Protein AF-A0A651GWQ7-F1 (afdb_monomer_lite)

Foldseek 3Di:
DCPDPVVVVVVVVPDPDDPVVVVVVCVVVVVVFFDDWDDDPPDIDGHDDPVVVVVVVD

Structure (mmCIF, N/CA/C/O backbone):
data_AF-A0A651GWQ7-F1
#
_entry.id   AF-A0A651GWQ7-F1
#
loop_
_atom_site.group_PDB
_atom_site.id
_atom_site.type_symbol
_atom_site.label_atom_id
_atom_site.label_alt_id
_atom_site.label_comp_id
_atom_site.label_asym_id
_atom_site.label_entity_id
_atom_site.label_seq_id
_atom_site.pdbx_PDB_ins_code
_atom_site.Cartn_x
_atom_site.Cartn_y
_atom_site.Cartn_z
_atom_site.occupancy
_atom_site.B_iso_or_equiv
_atom_site.auth_seq_id
_atom_site.auth_comp_id
_atom_site.auth_asym_id
_atom_site.auth_atom_id
_atom_site.pdbx_PDB_model_num
ATOM 1 N N . ASN A 1 1 ? -1.601 0.964 3.022 1.00 87.19 1 ASN A N 1
ATOM 2 C CA . ASN A 1 1 ? -1.399 2.392 3.377 1.00 87.19 1 ASN A CA 1
ATOM 3 C C . ASN A 1 1 ? -1.796 2.655 4.842 1.00 87.19 1 ASN A C 1
ATOM 5 O O . ASN A 1 1 ? -2.958 2.940 5.102 1.00 87.19 1 ASN A O 1
ATOM 9 N N . LYS A 1 2 ? -0.859 2.574 5.808 1.00 90.62 2 LYS A N 1
ATOM 10 C CA . LYS A 1 2 ? -1.151 2.785 7.252 1.00 90.62 2 LYS A CA 1
ATOM 11 C C . LYS A 1 2 ? -1.345 4.261 7.655 1.00 90.62 2 LYS A C 1
ATOM 13 O O . LYS A 1 2 ? -1.720 4.558 8.781 1.00 90.62 2 LYS A O 1
ATOM 18 N N . ARG A 1 3 ? -1.0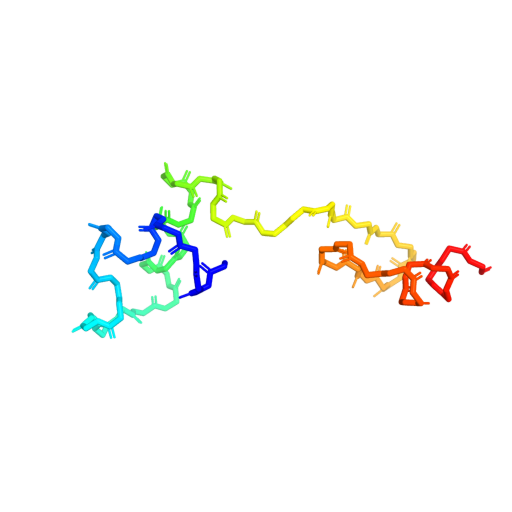80 5.206 6.745 1.00 89.75 3 ARG A N 1
ATOM 19 C CA . ARG A 1 3 ? -1.277 6.652 6.960 1.00 89.75 3 ARG A CA 1
ATOM 20 C C . ARG A 1 3 ? -2.529 7.185 6.255 1.00 89.75 3 ARG A C 1
ATOM 22 O O . ARG A 1 3 ? -2.764 8.389 6.281 1.00 89.75 3 ARG A O 1
ATOM 29 N N . GLY A 1 4 ? -3.312 6.326 5.604 1.00 90.69 4 GLY A N 1
ATOM 30 C CA . GLY A 1 4 ? -4.503 6.725 4.856 1.00 90.69 4 GLY A CA 1
ATOM 31 C C . GLY A 1 4 ? -5.701 7.028 5.757 1.00 90.69 4 GLY A C 1
ATOM 32 O O . GLY A 1 4 ? -5.773 6.552 6.890 1.00 90.69 4 GLY A O 1
ATOM 33 N N . MET A 1 5 ? -6.674 7.780 5.233 1.00 93.50 5 MET A N 1
ATOM 34 C CA . MET A 1 5 ? -7.935 8.063 5.936 1.00 93.50 5 MET A CA 1
ATOM 35 C C . MET A 1 5 ? -8.674 6.779 6.315 1.00 93.50 5 MET A C 1
ATOM 37 O O . MET A 1 5 ? -9.081 6.635 7.460 1.00 93.50 5 MET A O 1
ATOM 41 N N . LYS A 1 6 ? -8.765 5.798 5.405 1.00 94.25 6 LYS A N 1
ATOM 42 C CA . LYS A 1 6 ? -9.455 4.528 5.682 1.00 94.25 6 LYS A CA 1
ATOM 43 C C . LYS A 1 6 ? -8.827 3.758 6.854 1.00 94.25 6 LYS A C 1
ATOM 45 O O . LYS A 1 6 ? -9.564 3.275 7.700 1.00 94.25 6 LYS A O 1
ATOM 50 N N . TRP A 1 7 ? -7.493 3.733 6.969 1.00 95.38 7 TRP A N 1
ATOM 51 C CA . TRP A 1 7 ? -6.797 3.120 8.114 1.00 95.38 7 TRP A CA 1
ATOM 52 C C . TRP A 1 7 ? -7.179 3.778 9.449 1.00 95.38 7 TRP A C 1
ATOM 54 O O . TRP A 1 7 ? -7.446 3.080 10.426 1.00 95.38 7 TRP A O 1
ATOM 64 N N . ARG A 1 8 ? -7.237 5.119 9.482 1.00 94.12 8 ARG A N 1
ATOM 65 C CA . ARG A 1 8 ? -7.646 5.881 10.675 1.00 94.12 8 ARG A CA 1
ATOM 66 C C . ARG A 1 8 ? -9.126 5.683 10.999 1.00 94.12 8 ARG A C 1
ATOM 68 O O . ARG A 1 8 ? -9.451 5.401 12.143 1.00 94.12 8 ARG A O 1
ATOM 75 N N . ASN A 1 9 ? -9.998 5.762 9.994 1.00 94.75 9 ASN A N 1
ATOM 76 C CA . ASN A 1 9 ? -11.449 5.624 10.155 1.00 94.75 9 ASN A CA 1
ATOM 77 C C . ASN A 1 9 ? -11.856 4.244 10.695 1.00 94.75 9 ASN A C 1
ATOM 79 O O . ASN A 1 9 ? -12.871 4.128 11.367 1.00 94.75 9 ASN A O 1
ATOM 83 N N . LEU A 1 10 ? -11.074 3.203 10.400 1.00 94.94 10 LEU A N 1
ATOM 84 C CA . LEU A 1 10 ? -11.291 1.840 10.895 1.00 94.94 10 LEU A CA 1
ATOM 85 C C . LEU A 1 10 ? -10.650 1.570 12.270 1.00 94.94 10 LEU A C 1
ATOM 87 O O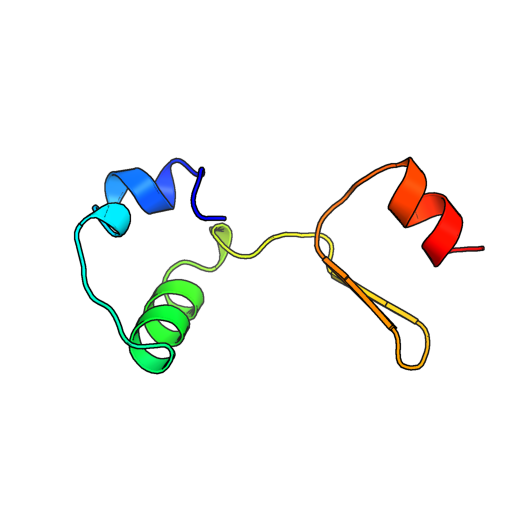 . LEU A 1 10 ? -10.784 0.463 12.795 1.00 94.94 10 LEU A O 1
ATOM 91 N N . GLY A 1 11 ? -9.910 2.532 12.835 1.00 95.50 11 GLY A N 1
ATOM 92 C CA . GLY A 1 11 ? -9.233 2.377 14.127 1.00 95.50 11 GLY A CA 1
ATOM 93 C C . GLY A 1 11 ? -8.170 1.275 14.142 1.00 95.50 11 GLY A C 1
ATOM 94 O O . GLY A 1 11 ? -7.896 0.696 15.187 1.00 95.50 11 GLY A O 1
ATOM 95 N N . LEU A 1 12 ? -7.572 0.942 12.990 1.00 94.88 12 LEU A N 1
ATOM 96 C CA . LEU A 1 12 ? -6.681 -0.225 12.873 1.00 94.88 12 LEU A CA 1
ATOM 97 C C . LEU A 1 12 ? -5.350 -0.052 13.608 1.00 94.88 12 LEU A C 1
ATOM 99 O O . LEU A 1 12 ? -4.675 -1.036 13.879 1.00 94.88 12 LEU A O 1
ATOM 103 N N . LYS A 1 13 ? -4.960 1.189 13.919 1.00 93.25 13 LYS A N 1
ATOM 104 C CA . LYS A 1 13 ? -3.728 1.481 14.664 1.00 93.25 13 LYS A CA 1
ATOM 105 C C . LYS A 1 13 ? -3.740 0.846 16.058 1.00 93.25 13 LYS A C 1
ATOM 107 O O . LYS A 1 13 ? -2.687 0.440 16.532 1.00 93.25 13 LYS A O 1
ATOM 112 N N . ASP A 1 14 ? -4.913 0.773 16.677 1.00 94.88 14 ASP A N 1
ATOM 113 C CA . ASP A 1 14 ? -5.071 0.369 18.074 1.00 94.88 14 ASP A CA 1
ATOM 114 C C . ASP A 1 14 ? -5.483 -1.109 18.205 1.00 94.88 14 ASP A C 1
ATOM 116 O O . ASP A 1 14 ? -5.703 -1.605 19.307 1.00 94.88 14 ASP A O 1
ATOM 120 N N . LYS A 1 15 ? -5.578 -1.829 17.077 1.00 94.69 15 LYS A N 1
ATOM 121 C CA . LYS A 1 15 ? -5.890 -3.260 17.030 1.00 94.69 15 LYS A CA 1
ATOM 122 C C . LYS A 1 15 ? -4.614 -4.082 16.880 1.00 94.69 15 LYS A C 1
ATOM 124 O O . LYS A 1 15 ? -3.746 -3.747 16.077 1.00 94.69 15 LYS A O 1
ATOM 129 N N . ASN A 1 16 ? -4.543 -5.202 17.594 1.00 95.06 16 ASN A N 1
ATOM 130 C CA . ASN A 1 16 ? -3.487 -6.196 17.422 1.00 95.06 16 ASN A CA 1
ATOM 131 C C . ASN A 1 16 ? -3.963 -7.295 16.462 1.00 95.06 16 ASN A C 1
ATOM 133 O O . ASN A 1 16 ? -4.440 -8.335 16.905 1.00 95.06 16 ASN A O 1
ATOM 137 N N . LEU A 1 17 ? -3.910 -7.008 15.161 1.00 94.88 17 LEU A N 1
ATOM 138 C CA . LEU A 1 17 ? -4.338 -7.924 14.101 1.00 94.88 17 LEU A CA 1
ATOM 139 C C . LEU A 1 17 ? -3.177 -8.818 13.661 1.00 94.88 17 LEU A C 1
ATOM 141 O O . LEU A 1 17 ? -2.050 -8.343 13.508 1.00 94.88 17 LEU A O 1
ATOM 145 N N . SER A 1 18 ? -3.475 -10.087 13.406 1.00 97.19 18 SER A N 1
ATOM 146 C CA . SER A 1 18 ? -2.599 -11.001 12.675 1.00 97.19 18 SER A CA 1
ATOM 147 C C . SER A 1 18 ? -2.500 -10.626 11.191 1.00 97.19 18 SER A C 1
ATOM 149 O O . SER A 1 18 ? -3.311 -9.858 10.666 1.00 97.19 18 SER A O 1
ATOM 151 N N . ASP A 1 19 ? -1.522 -11.202 10.486 1.00 96.38 19 ASP A N 1
ATOM 152 C CA . ASP A 1 19 ? -1.354 -10.971 9.047 1.00 96.38 19 ASP A CA 1
ATOM 153 C C . ASP A 1 19 ? -2.580 -11.427 8.243 1.00 96.38 19 ASP A C 1
ATOM 155 O O . ASP A 1 19 ? -3.014 -10.715 7.340 1.00 96.38 19 ASP A O 1
ATOM 159 N N . ASN A 1 20 ? -3.196 -12.556 8.611 1.00 97.50 20 ASN A N 1
ATOM 160 C CA . ASN A 1 20 ? -4.411 -13.055 7.957 1.00 97.50 20 ASN A CA 1
ATOM 161 C C . ASN A 1 20 ? -5.579 -12.070 8.097 1.00 97.50 20 ASN A C 1
ATOM 163 O O . ASN A 1 20 ? -6.208 -11.716 7.105 1.00 97.50 20 ASN A O 1
ATOM 167 N N . GLU A 1 21 ? -5.808 -11.543 9.301 1.00 97.12 21 GLU A N 1
ATOM 168 C CA . GLU A 1 21 ? -6.860 -10.544 9.527 1.00 97.12 21 GLU A CA 1
ATOM 169 C C . GLU A 1 21 ? -6.564 -9.227 8.792 1.00 97.12 21 GLU A C 1
ATOM 171 O O . GLU A 1 21 ? -7.474 -8.550 8.313 1.00 97.12 21 GLU A O 1
ATOM 176 N N . LEU A 1 22 ? -5.287 -8.849 8.660 1.00 95.31 22 LEU A N 1
ATOM 177 C CA . LEU A 1 22 ? -4.897 -7.707 7.834 1.00 95.31 22 LEU A CA 1
ATOM 178 C C . LEU A 1 22 ? -5.168 -7.954 6.346 1.00 95.31 22 LEU A C 1
ATOM 180 O O . LEU A 1 22 ? -5.588 -7.017 5.663 1.00 95.31 22 LEU A O 1
ATOM 184 N N . PHE A 1 23 ? -4.957 -9.172 5.838 1.00 96.06 23 PHE A N 1
ATOM 185 C CA . PHE A 1 23 ? -5.317 -9.529 4.465 1.00 96.06 23 PHE A CA 1
ATOM 186 C C . PHE A 1 23 ? -6.826 -9.435 4.240 1.00 96.06 23 PHE A C 1
ATOM 188 O O . PHE A 1 23 ? -7.233 -8.809 3.262 1.00 96.06 23 PHE A O 1
ATOM 195 N N . ASP A 1 24 ? -7.643 -9.936 5.165 1.00 96.69 24 ASP A N 1
ATOM 196 C CA . ASP A 1 24 ? -9.105 -9.823 5.085 1.00 96.69 24 ASP A CA 1
ATOM 197 C C . ASP A 1 24 ? -9.553 -8.355 5.031 1.00 96.69 24 ASP A C 1
ATOM 199 O O . ASP A 1 24 ? -10.320 -7.956 4.151 1.00 96.69 24 ASP A O 1
ATOM 203 N N . VAL A 1 25 ? -8.984 -7.505 5.894 1.00 95.75 25 VAL A N 1
ATOM 204 C CA . VAL A 1 25 ? -9.245 -6.055 5.888 1.00 95.75 25 VAL A CA 1
ATOM 205 C C . VAL A 1 25 ? -8.833 -5.406 4.562 1.00 95.75 25 VAL A C 1
ATOM 207 O O . VAL A 1 25 ? -9.525 -4.515 4.064 1.00 95.75 25 VAL A O 1
ATOM 210 N N . LEU A 1 26 ? -7.706 -5.814 3.970 1.00 95.00 26 LEU A N 1
ATOM 211 C CA . LEU A 1 26 ? -7.261 -5.300 2.671 1.00 95.00 26 LEU A CA 1
ATOM 212 C C . LEU A 1 26 ? -8.167 -5.760 1.520 1.00 95.00 26 LEU A C 1
ATOM 214 O O . LEU A 1 26 ? -8.398 -4.972 0.600 1.00 95.00 26 LEU A O 1
ATOM 218 N N . LEU A 1 27 ? -8.686 -6.990 1.571 1.00 94.81 27 LEU A N 1
ATOM 219 C CA . LEU A 1 27 ? -9.628 -7.528 0.586 1.00 94.81 27 LEU A CA 1
ATOM 220 C C . LEU A 1 27 ? -10.979 -6.808 0.648 1.00 94.81 27 LEU A C 1
ATOM 222 O O . LEU A 1 27 ? -11.519 -6.445 -0.398 1.00 94.81 27 LEU A O 1
ATOM 226 N N . GLU A 1 28 ? -11.481 -6.520 1.851 1.00 96.44 28 GLU A N 1
ATOM 227 C CA . GLU A 1 28 ? -12.712 -5.746 2.056 1.00 96.44 28 GLU A CA 1
ATOM 228 C C . GLU A 1 28 ? -12.538 -4.266 1.662 1.00 96.44 28 GLU A C 1
ATOM 230 O O . GLU A 1 28 ? -13.464 -3.600 1.186 1.00 96.44 28 GLU A O 1
ATOM 235 N N . HIS A 1 29 ? -11.338 -3.713 1.850 1.00 95.19 29 HIS A N 1
ATOM 236 C CA . HIS A 1 29 ? -11.045 -2.296 1.636 1.00 95.19 29 HIS A CA 1
ATOM 237 C C . HIS A 1 29 ? -9.864 -2.082 0.687 1.00 95.19 29 HIS A C 1
ATOM 239 O O . HIS A 1 29 ? -8.864 -1.443 1.027 1.00 95.19 29 HIS A O 1
ATOM 245 N N . GLN A 1 30 ? -10.021 -2.540 -0.556 1.00 93.12 30 GLN A N 1
ATOM 246 C CA . GLN A 1 30 ? -8.968 -2.541 -1.581 1.00 93.12 30 GLN A CA 1
ATOM 247 C C . GLN A 1 30 ? -8.332 -1.171 -1.869 1.00 93.12 30 GLN A C 1
ATOM 249 O O . GLN A 1 30 ? -7.200 -1.101 -2.345 1.00 93.12 30 GLN A O 1
ATOM 254 N N . THR A 1 31 ? -9.013 -0.064 -1.554 1.00 91.88 31 THR A N 1
ATOM 255 C CA . THR A 1 31 ? -8.465 1.303 -1.662 1.00 91.88 31 THR A CA 1
ATOM 256 C C . THR A 1 31 ? -7.256 1.548 -0.753 1.00 91.88 31 THR A C 1
ATOM 258 O O . THR A 1 31 ? -6.517 2.513 -0.937 1.00 91.88 31 THR A O 1
ATOM 261 N N . MET A 1 32 ? -7.025 0.681 0.234 1.00 93.50 32 MET A N 1
ATOM 262 C CA . MET A 1 32 ? -5.863 0.734 1.120 1.00 93.50 32 MET A CA 1
ATOM 263 C C . MET A 1 32 ? -4.586 0.155 0.493 1.00 93.50 32 MET A C 1
ATOM 265 O O . MET A 1 32 ? -3.490 0.408 1.022 1.00 93.50 32 MET A O 1
ATOM 269 N N . ILE A 1 33 ? -4.715 -0.600 -0.601 1.00 93.19 33 ILE A N 1
ATOM 270 C CA . ILE A 1 33 ? -3.606 -1.188 -1.357 1.00 93.19 33 ILE A CA 1
ATOM 271 C C . ILE A 1 33 ? -2.915 -0.070 -2.148 1.00 93.19 33 ILE A C 1
ATOM 273 O O . ILE A 1 33 ? -3.568 0.718 -2.831 1.00 93.19 33 ILE A O 1
ATOM 277 N N . LYS A 1 34 ? -1.585 0.035 -2.024 1.00 91.94 34 LYS A N 1
ATOM 278 C CA . LYS A 1 34 ? -0.798 1.025 -2.775 1.00 91.94 34 LYS A CA 1
ATOM 279 C C . LYS A 1 34 ? -0.813 0.674 -4.267 1.00 91.94 34 LYS A C 1
ATOM 281 O O . LYS A 1 34 ? -0.735 -0.499 -4.615 1.00 91.94 34 LYS A O 1
ATOM 286 N N . ARG A 1 35 ? -0.917 1.691 -5.123 1.00 92.69 35 ARG A N 1
ATOM 287 C CA . ARG A 1 35 ? -0.957 1.568 -6.588 1.00 92.69 35 ARG A CA 1
ATOM 288 C C . ARG A 1 35 ? -0.123 2.699 -7.217 1.00 92.69 35 ARG A C 1
ATOM 290 O O . ARG A 1 35 ? -0.038 3.751 -6.577 1.00 92.69 35 ARG A O 1
ATOM 297 N N . PRO A 1 36 ? 0.459 2.521 -8.418 1.00 94.06 36 PRO A N 1
ATOM 298 C CA . PRO A 1 36 ? 0.466 1.304 -9.243 1.00 94.06 36 PRO A CA 1
ATOM 299 C C . PRO A 1 36 ? 1.265 0.153 -8.611 1.00 94.06 36 PRO A C 1
ATOM 301 O O . PRO A 1 36 ? 1.992 0.357 -7.642 1.00 94.06 36 PRO A O 1
ATOM 304 N N . VAL A 1 37 ? 1.079 -1.059 -9.134 1.00 94.25 37 VAL A N 1
ATOM 305 C CA . VAL A 1 37 ? 1.954 -2.210 -8.870 1.00 94.25 37 VAL A CA 1
ATOM 306 C C . VAL A 1 37 ? 2.540 -2.611 -10.215 1.00 94.25 37 VAL A C 1
ATOM 308 O O . VAL A 1 37 ? 1.781 -2.951 -11.121 1.00 94.25 37 VAL A O 1
ATOM 311 N N . VAL A 1 38 ? 3.857 -2.507 -10.358 1.00 94.69 38 VAL A N 1
ATOM 312 C CA . VAL A 1 38 ? 4.575 -2.794 -11.607 1.00 94.69 38 VAL A CA 1
ATOM 313 C C . VAL A 1 38 ? 5.462 -4.006 -11.373 1.00 94.69 38 VAL A C 1
ATOM 315 O O . VAL A 1 38 ? 6.095 -4.106 -10.325 1.00 94.69 38 VAL A O 1
ATOM 318 N N . ILE A 1 39 ? 5.482 -4.933 -12.326 1.00 94.62 39 ILE A N 1
ATOM 319 C CA . ILE A 1 39 ? 6.252 -6.177 -12.251 1.00 94.62 39 ILE A CA 1
ATOM 320 C C . ILE A 1 39 ? 7.185 -6.210 -13.463 1.00 94.62 39 ILE A C 1
ATOM 322 O O . ILE A 1 39 ? 6.716 -6.032 -14.588 1.00 94.62 39 ILE A O 1
ATOM 326 N N . LYS A 1 40 ? 8.482 -6.421 -13.228 1.00 93.50 40 LYS A N 1
ATOM 327 C CA . LYS A 1 40 ? 9.523 -6.586 -14.255 1.00 93.50 40 LYS A CA 1
ATOM 328 C C . LYS A 1 40 ? 10.426 -7.729 -13.796 1.00 93.50 40 LYS A C 1
ATOM 330 O O . LYS A 1 40 ? 11.062 -7.621 -12.751 1.00 93.50 40 LYS A O 1
ATOM 335 N N . ASP A 1 41 ? 10.416 -8.834 -14.536 1.00 90.75 41 ASP A N 1
ATOM 336 C CA . ASP A 1 41 ? 11.116 -10.079 -14.193 1.00 90.75 41 ASP A CA 1
ATOM 337 C C . ASP A 1 41 ? 10.822 -10.557 -12.754 1.00 90.75 41 ASP A C 1
ATOM 339 O O . ASP A 1 41 ? 9.671 -10.845 -12.421 1.00 90.75 41 ASP A O 1
ATOM 343 N N . GLU A 1 42 ? 11.841 -10.628 -11.892 1.00 92.44 42 GLU A N 1
ATOM 344 C CA . GLU A 1 42 ? 11.727 -11.032 -10.480 1.00 92.44 42 GLU A CA 1
ATOM 345 C C . GLU A 1 42 ? 11.546 -9.840 -9.517 1.00 92.44 42 GLU A C 1
ATOM 347 O O . GLU A 1 42 ? 11.559 -10.010 -8.296 1.00 92.44 42 GLU A O 1
ATOM 352 N N . ALA A 1 43 ? 11.367 -8.624 -10.044 1.00 92.75 43 ALA A N 1
ATOM 353 C CA . ALA A 1 43 ? 11.232 -7.400 -9.264 1.00 92.75 43 ALA A CA 1
ATOM 354 C C . ALA A 1 43 ? 9.797 -6.841 -9.299 1.00 92.75 43 ALA A C 1
ATOM 356 O O . ALA A 1 43 ? 9.070 -6.952 -10.291 1.00 92.75 43 ALA A O 1
ATOM 357 N N . ILE A 1 44 ? 9.384 -6.210 -8.192 1.00 94.19 44 ILE A N 1
ATOM 358 C CA . ILE A 1 44 ? 8.061 -5.591 -8.031 1.00 94.19 44 ILE A CA 1
ATOM 359 C C . ILE A 1 44 ? 8.224 -4.184 -7.448 1.00 94.19 44 ILE A C 1
ATOM 361 O O . ILE A 1 44 ? 8.803 -4.011 -6.376 1.00 94.19 44 ILE A O 1
ATOM 365 N N . LEU A 1 45 ? 7.633 -3.192 -8.111 1.00 95.00 45 LEU A N 1
ATOM 366 C CA . LEU A 1 45 ? 7.489 -1.823 -7.621 1.00 95.00 45 LEU A CA 1
ATOM 367 C C . LEU A 1 45 ? 6.065 -1.614 -7.088 1.00 95.00 45 LEU A C 1
ATOM 369 O O . LEU A 1 45 ? 5.085 -1.929 -7.766 1.00 95.00 45 LEU A O 1
ATOM 373 N N . VAL A 1 46 ? 5.937 -1.069 -5.873 1.00 95.00 46 VAL A N 1
ATOM 374 C CA . VAL A 1 46 ? 4.640 -0.835 -5.216 1.00 95.00 46 VAL A CA 1
ATOM 375 C C . VAL A 1 46 ? 4.463 0.633 -4.827 1.00 95.00 46 VAL A C 1
ATOM 377 O O . VAL A 1 46 ? 5.051 1.121 -3.858 1.00 95.00 46 VAL A O 1
ATOM 380 N N . GLY A 1 47 ? 3.519 1.295 -5.489 1.00 92.56 47 GLY A N 1
ATOM 381 C CA . GLY A 1 47 ? 3.306 2.736 -5.396 1.00 92.56 47 GLY A CA 1
ATOM 382 C C . GLY A 1 47 ? 4.121 3.497 -6.438 1.00 92.56 47 GLY A C 1
ATOM 383 O O . GLY A 1 47 ? 5.032 2.946 -7.043 1.00 92.56 47 GLY A O 1
ATOM 384 N N . TYR A 1 48 ? 3.752 4.757 -6.658 1.00 92.81 48 TYR A N 1
ATOM 385 C CA . TYR A 1 48 ? 4.489 5.648 -7.546 1.00 92.81 48 TYR A CA 1
ATOM 386 C C . TYR A 1 48 ? 5.481 6.475 -6.735 1.00 92.81 48 TYR A C 1
ATOM 388 O O . TYR A 1 48 ? 5.103 7.098 -5.740 1.00 92.81 48 TYR A O 1
ATOM 396 N N . ASP A 1 49 ? 6.718 6.461 -7.194 1.00 93.81 49 ASP A N 1
ATOM 397 C CA . ASP A 1 49 ? 7.815 7.329 -6.799 1.00 93.81 49 ASP A CA 1
ATOM 398 C C . ASP A 1 49 ? 8.629 7.554 -8.074 1.00 93.81 49 ASP A C 1
ATOM 400 O O . ASP A 1 49 ? 8.891 6.585 -8.778 1.00 93.81 49 ASP A O 1
ATOM 404 N N . GLU A 1 50 ? 8.912 8.803 -8.429 1.00 93.19 50 GLU A N 1
ATOM 405 C CA . GLU A 1 50 ? 9.438 9.152 -9.756 1.00 93.19 50 GLU A CA 1
A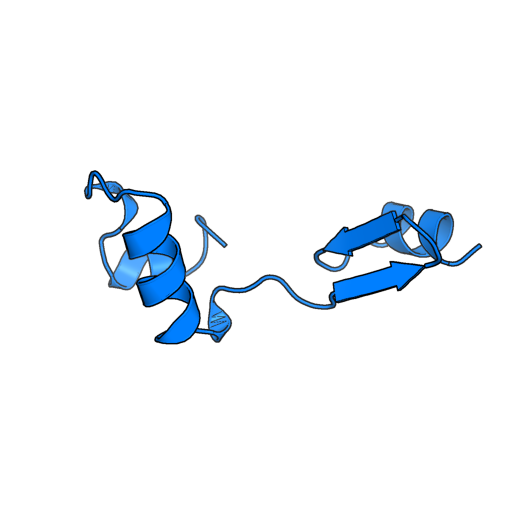TOM 406 C C . GLU A 1 50 ? 10.827 8.548 -9.985 1.00 93.19 50 GLU A C 1
ATOM 408 O O . GLU A 1 50 ? 11.000 7.772 -10.921 1.00 93.19 50 GLU A O 1
ATOM 413 N N . GLU A 1 51 ? 11.760 8.783 -9.058 1.00 94.69 51 GLU A N 1
ATOM 414 C CA . GLU A 1 51 ? 13.126 8.247 -9.121 1.00 94.69 51 GLU A CA 1
ATOM 415 C C . GLU A 1 51 ? 13.132 6.710 -9.136 1.00 94.69 51 GLU A C 1
ATOM 417 O O . GLU A 1 51 ? 13.806 6.086 -9.959 1.00 94.69 51 GLU A O 1
ATOM 422 N N . ALA A 1 52 ? 12.352 6.072 -8.253 1.00 93.00 52 ALA A N 1
ATOM 423 C CA . ALA A 1 52 ? 12.277 4.614 -8.216 1.00 93.00 52 ALA A CA 1
ATOM 424 C C . ALA A 1 52 ? 11.579 4.027 -9.449 1.00 93.00 52 ALA A C 1
ATOM 426 O O . ALA A 1 52 ? 11.918 2.924 -9.867 1.00 93.00 52 ALA A O 1
ATOM 427 N N . PHE A 1 53 ? 10.591 4.720 -10.017 1.00 94.06 53 PHE A N 1
ATOM 428 C CA . PHE A 1 53 ? 9.881 4.265 -11.209 1.00 94.06 53 PHE A CA 1
ATOM 429 C C . PHE A 1 53 ? 10.770 4.362 -12.450 1.00 94.06 53 PHE A C 1
ATOM 431 O O . PHE A 1 53 ? 10.829 3.395 -13.204 1.00 94.06 53 PHE A O 1
ATOM 438 N N . GLU A 1 54 ? 11.490 5.471 -12.637 1.00 92.81 54 GLU A N 1
ATOM 439 C CA . GLU A 1 54 ? 12.459 5.633 -13.729 1.00 92.81 54 GLU A CA 1
ATOM 440 C C . GLU A 1 54 ? 13.519 4.527 -13.683 1.00 92.81 54 GLU A C 1
ATOM 442 O O . GLU A 1 54 ? 13.646 3.766 -14.641 1.00 92.81 54 GLU A O 1
ATOM 447 N N . ALA A 1 55 ? 14.162 4.329 -12.528 1.00 92.31 55 ALA A N 1
ATOM 448 C CA . ALA A 1 55 ? 15.171 3.283 -12.342 1.00 92.31 55 ALA A CA 1
ATOM 449 C C . ALA A 1 55 ? 14.628 1.847 -12.490 1.00 92.31 55 ALA A C 1
ATOM 451 O O . ALA A 1 55 ? 15.395 0.918 -12.729 1.00 92.31 55 ALA A O 1
ATOM 452 N N . PHE A 1 56 ? 13.323 1.638 -12.291 1.00 91.19 56 PHE A N 1
ATOM 453 C CA . PHE A 1 56 ? 12.685 0.328 -12.434 1.00 91.19 56 PHE A CA 1
ATOM 454 C C . PHE A 1 56 ? 12.274 0.034 -13.882 1.00 91.19 56 PHE A C 1
ATOM 456 O O . PHE A 1 56 ? 12.235 -1.128 -14.294 1.00 91.19 56 PHE A O 1
ATOM 463 N N . VAL A 1 57 ? 11.913 1.066 -14.649 1.00 84.81 57 VAL A N 1
ATOM 464 C CA . VAL A 1 57 ? 11.462 0.920 -16.038 1.00 84.81 57 VAL A CA 1
ATOM 465 C C . VAL A 1 57 ? 12.639 0.849 -17.007 1.00 84.81 57 VAL A C 1
ATOM 467 O O . VAL A 1 57 ? 12.564 0.030 -17.929 1.00 84.81 57 VAL A O 1
ATOM 470 N N . GLU A 1 58 ? 13.709 1.616 -16.777 1.00 76.94 58 GLU A N 1
ATOM 471 C CA . GLU A 1 58 ? 14.997 1.465 -17.483 1.00 76.94 58 GLU A CA 1
ATOM 472 C C . GLU A 1 58 ? 15.553 0.037 -17.341 1.00 76.94 58 GLU A C 1
ATOM 474 O O . GLU A 1 58 ? 15.874 -0.585 -18.380 1.00 76.94 58 GLU A O 1
#

Sequence (58 aa):
NKRGMKWRNLGLKDKNLSDNELFDVLLEHQTMIKRPVVIKDEAILVGYDEEAFEAFVE

pLDDT: mean 93.47, std 3.13, range [76.94, 97.5]

Radius of gyration: 14.12 Å; chains: 1; bounding box: 28×22×36 Å

Secondary structure (DSSP, 8-state):
-TTSHHHHHTTGGG----HHHHHHHHHHTGGGS-S-EEEETTEEEES--HHHHHHHH-

=== Feature glossary ===
Annotated list of the representations used here:

Nearest PDB structures. The Foldseek neighbor list gives the closest experimentally determined structures in the PDB, ranked by structural alignment. TM-score near 1 means near-identical fold; near 0.3 means only rough topology match. This is how one finds what a novel AlphaFold prediction most resembles in the solved-structure universe.

Foldseek 3Di. Foldseek's 3Di representation compresses backbone geometry into a per-residue letter drawn from a learned twenty-state alphabet. It captures the tertiary interaction pattern around each residue — which residues are packed against it in space, regardless of where they are in sequence.

Radius of gyration, Cα contacts, bounding box. Radius of gyration (Rg) is the root-mean-square distance of Cα atoms from their centroid — a single number for overall size and compactness. A globular domain of N residues has Rg ≈ 2.2·N^0.38 Å; an extended or disordered chain has a much larger Rg. The Cα contact count is the number of residue pairs whose Cα atoms are within 8 Å and are more than four positions apart in sequence — a standard proxy for tertiary packing density. The bounding box is the smallest axis-aligned box enclosing all Cα atoms.

InterPro / GO / CATH / organism. The annotation block draws on four external resources. InterPro: which protein families and domains the sequence belongs to. GO: standardized terms for what the protein does, what process it pa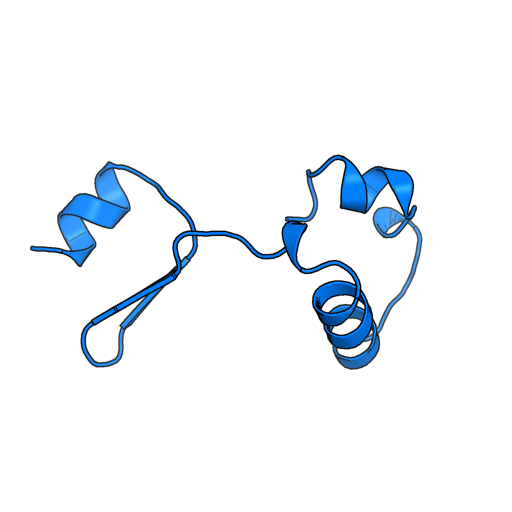rticipates in, and where in the cell it acts. CATH: which structural fold it has in the CATH hierarchy. Organism: the species of origin.

mmCIF coordinates. The mmCIF block holds the 3D Cartesian coordinates of each backbone atom (N, Cα, C, O) in ångströms. mmCIF is the PDB's canonical archive format — a tagged-loop text representation of the atomic model.

pLDDT. pLDDT is the predicted lDDT-Cα score: AlphaFold's confidence that the local environment of each residue (all inter-atomic distances within 15 Å) is correctly placed. It is a per-residue number between 0 and 100, with higher meaning more reliable.

Backbone torsions (φ/ψ). φ (phi) and ψ (psi) are the two rotatable backbone dihedrals per residue: φ is the C(i-1)–N–Cα–C torsion, ψ is the N–Cα–C–N(i+1) torsion, both in degrees on (−180°, 180°]. α-helical residues cluster near (−60°, −45°); β-strand residues near (−120°, +130°). A Ramachandran plot is simply a scatter of (φ, ψ) for every residue.

B-factor. For experimental (PDB) structures, the B-factor (temperature factor) quantifies the positional spread of each atom in the crystal — a combination of thermal vibration and static disorder — in units of Å². High B-factors mark flexible loops or poorly resolved regions; low B-factors mark the rigid, well-ordered core.

Secondary structure (3-state, P-SEA). SS3 is a coarse helix/strand/coil call (letters a/b/c) made by the P-SEA algorithm from inter-Cα distances and dihedrals. It is less detailed than DSSP but needs only Cα positions.

Predicted aligned error. Predicted aligned error is AlphaFold's pairwise confidence. Unlike pLDDT (per-residue), PAE is per-residue-pair and captures whether two parts of the structure are correctly placed relative to each o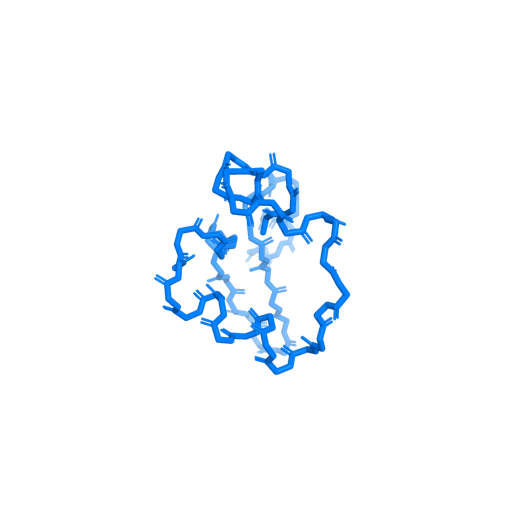ther. Units are ångströms of expected positional error.

Solvent-accessible surface area. Solvent-accessible surface area (SASA) is the area in Å² traced out by the centre of a 1.4 Å probe sphere (a water molecule) rolled over the protein's van der Waals surface (Shrake–Rupley / Lee–Richards construction). Buried residues have near-zero SASA; fully exposed residues can exceed 200 Å². The total SASA scales roughly with the number of surface residues.

Secondary structure (8-state, DSSP). The SS8 string is DSSP's per-residue secondary-structure call. α-helix (H) means an i→i+4 H-bond ladder; β-strand (E) means the residue participates in a β-sheet; 3₁₀ (G) and π (I) are tighter and wider helices; T/S are turns/bends; '-' is loop.

Rendered structure images. Structure images are PyMOL renders from six orthogonal camera directions. Cartoon representation draws helices as coils and strands as arrows; sticks shows the backbone as bonds; surface shows the solvent-excluded envelope. Rainbow coloring maps sequence position to hue (blue→red, N→C); chain coloring assigns a distinct color per polypeptide.

Sequence. The amino-acid sequence is the protein's primary structure: the linear order of residues from the N-terminus to the C-terminus, written in one-letter code. Everything else here — the 3D coordinates, the secondary struc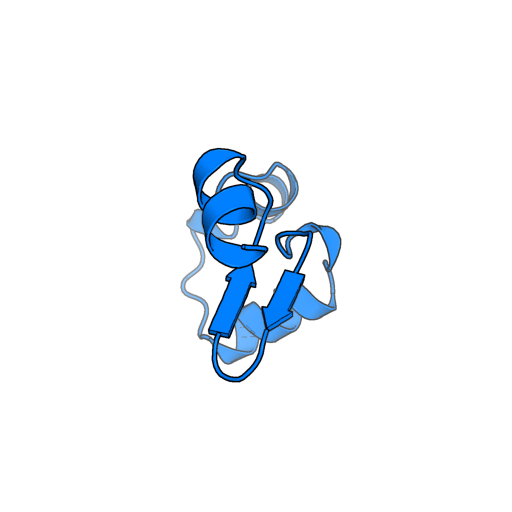ture, the domain annotations — is ultimately a consequence of this string.

Contact-map, Ramachandran, and PAE plots. Three diagnostic plots accompany the record. The Cα contact map visualizes the tertiary structure as a 2D adjacency matrix (8 Å cutoff, sequence-local contacts suppressed). The Ramachandran plot shows the distribution of backbone (φ, ψ) torsions, with points in the α and β basins reflecting secondary structure content. The PAE plot shows AlphaFold's inter-residue confidence as a color matrix.